Protein AF-A0A1S3TUV0-F1 (afdb_monomer_lite)

Foldseek 3Di:
DDDDPPPVVVVVVVVDPPPPDDDPDDDDCDPVNVVVVVVVVVVVVVVVVVVVVVVVPPDPDPPPPDDD

Radius of gyration: 34.36 Å; chains: 1; bounding box: 77×36×94 Å

Structure (mmCIF, N/CA/C/O backbone):
data_AF-A0A1S3TUV0-F1
#
_entry.i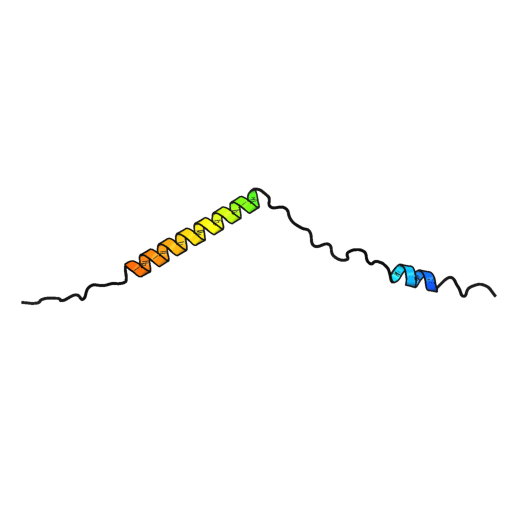d   AF-A0A1S3TUV0-F1
#
loop_
_atom_site.group_PDB
_atom_site.id
_atom_site.type_symbol
_atom_site.label_atom_id
_atom_site.label_alt_id
_atom_site.label_comp_id
_atom_site.label_asym_id
_atom_site.label_entity_id
_atom_site.label_seq_id
_atom_site.pdbx_PDB_ins_code
_atom_site.Cartn_x
_atom_site.Cartn_y
_atom_site.Cartn_z
_atom_site.occupancy
_atom_site.B_iso_or_equiv
_atom_site.auth_seq_id
_atom_site.auth_comp_id
_atom_site.auth_asym_id
_atom_site.auth_atom_id
_atom_site.pdbx_PDB_model_num
ATOM 1 N N . MET A 1 1 ? -46.001 -30.395 45.203 1.00 48.06 1 MET A N 1
ATOM 2 C CA . MET A 1 1 ? -45.633 -30.681 43.798 1.00 48.06 1 MET A CA 1
ATOM 3 C C . MET A 1 1 ? -44.997 -29.430 43.195 1.00 48.06 1 MET A C 1
ATOM 5 O O . MET A 1 1 ? -45.608 -28.740 42.393 1.00 48.06 1 MET A O 1
ATOM 9 N N . GLY A 1 2 ? -43.806 -29.071 43.678 1.00 53.88 2 GLY A N 1
ATOM 10 C CA . GLY A 1 2 ? -43.016 -27.951 43.165 1.00 53.88 2 GLY A CA 1
ATOM 11 C C . GLY A 1 2 ? -41.857 -28.493 42.336 1.00 53.88 2 GLY A C 1
ATOM 12 O O . GLY A 1 2 ? -41.291 -29.517 42.707 1.00 53.88 2 GLY A O 1
ATOM 13 N N . GLY A 1 3 ? -41.521 -27.825 41.229 1.00 56.59 3 GLY A N 1
ATOM 14 C CA . GLY A 1 3 ? -40.237 -28.051 40.554 1.00 56.59 3 GLY A CA 1
ATOM 15 C C . GLY A 1 3 ? -40.220 -28.103 39.023 1.00 56.59 3 GLY A C 1
ATOM 16 O O . GLY A 1 3 ? -39.139 -28.222 38.465 1.00 56.59 3 GLY A O 1
ATOM 17 N N . ALA A 1 4 ? -41.346 -27.986 38.310 1.00 56.00 4 ALA A N 1
ATOM 18 C CA . ALA A 1 4 ? -41.356 -28.171 36.847 1.00 56.00 4 ALA A CA 1
ATOM 19 C C . ALA A 1 4 ? -41.084 -26.902 36.002 1.00 56.00 4 ALA A C 1
ATOM 21 O O . ALA A 1 4 ? -41.060 -26.984 34.779 1.00 56.00 4 ALA A O 1
ATOM 22 N N . LEU A 1 5 ? -40.868 -25.728 36.612 1.00 55.84 5 LEU A N 1
ATOM 23 C CA . LEU A 1 5 ? -40.754 -24.451 35.877 1.00 55.84 5 LEU A CA 1
ATOM 24 C C . LEU A 1 5 ? -39.374 -23.775 35.968 1.00 55.84 5 LEU A C 1
ATOM 26 O O . LEU A 1 5 ? -39.220 -22.644 35.516 1.00 55.84 5 LEU A O 1
ATOM 30 N N . TRP A 1 6 ? -38.360 -24.428 36.547 1.00 57.19 6 TRP A N 1
ATOM 31 C CA . TRP A 1 6 ? -37.024 -23.828 36.737 1.00 57.19 6 TRP A CA 1
ATOM 32 C C . TRP A 1 6 ? -35.963 -24.303 35.727 1.00 57.19 6 TRP A C 1
ATOM 34 O O . TRP A 1 6 ? -34.890 -23.714 35.652 1.00 57.19 6 TRP A O 1
ATOM 44 N N . GLY A 1 7 ? -36.257 -25.321 34.909 1.00 53.69 7 GLY A N 1
ATOM 45 C CA . GLY A 1 7 ? -35.302 -25.881 33.939 1.00 53.69 7 GLY A CA 1
ATOM 46 C C . GLY A 1 7 ? -35.329 -25.253 32.539 1.00 53.69 7 GLY A C 1
ATOM 47 O O . GLY A 1 7 ? -34.358 -25.367 31.797 1.00 53.69 7 GLY A O 1
ATOM 48 N N . THR A 1 8 ? -36.408 -24.565 32.158 1.00 54.22 8 THR A N 1
ATOM 49 C CA . THR A 1 8 ? -36.569 -24.021 30.795 1.00 54.22 8 THR A CA 1
ATOM 50 C C . THR A 1 8 ? -35.870 -22.677 30.594 1.00 54.22 8 THR A C 1
ATOM 52 O O . THR A 1 8 ? -35.395 -22.397 29.496 1.00 54.22 8 THR A O 1
ATOM 55 N N . ARG A 1 9 ? -35.694 -21.880 31.658 1.00 55.47 9 ARG A N 1
ATOM 56 C CA . ARG A 1 9 ? -34.951 -20.608 31.589 1.00 55.47 9 ARG A CA 1
ATOM 57 C C . ARG A 1 9 ? -33.441 -20.780 31.451 1.00 55.47 9 ARG A C 1
ATOM 59 O O . ARG A 1 9 ? -32.791 -19.909 30.889 1.00 55.47 9 ARG A O 1
ATOM 66 N N . VAL A 1 10 ? -32.869 -21.894 31.914 1.00 54.09 10 VAL A N 1
ATOM 67 C CA . VAL A 1 10 ? -31.429 -22.159 31.744 1.00 54.09 10 VAL A CA 1
ATOM 68 C C . VAL A 1 10 ? -31.104 -22.389 30.268 1.00 54.09 10 VAL A C 1
ATOM 70 O O . VAL A 1 10 ? -30.117 -21.858 29.773 1.00 54.09 10 VAL A O 1
ATOM 73 N N . MET A 1 11 ? -31.973 -23.084 29.525 1.00 52.72 11 MET A N 1
ATOM 74 C CA . MET A 1 11 ? -31.818 -23.194 28.071 1.00 52.72 11 MET A CA 1
ATOM 75 C C . MET A 1 11 ? -32.110 -21.876 27.345 1.00 52.72 11 MET A C 1
ATOM 77 O O . MET A 1 11 ? -31.491 -21.610 26.323 1.00 52.72 11 MET A O 1
ATOM 81 N N . GLU A 1 12 ? -32.995 -21.028 27.873 1.00 54.53 12 GLU A N 1
ATOM 82 C CA . GLU A 1 12 ? -33.266 -19.687 27.334 1.00 54.53 12 GLU A CA 1
ATOM 83 C C . GLU A 1 12 ? -32.047 -18.751 27.485 1.00 54.53 12 GLU A C 1
ATOM 85 O O . GLU A 1 12 ? -31.704 -18.023 26.552 1.00 54.53 12 GLU A O 1
ATOM 90 N N . ILE A 1 13 ? -31.317 -18.870 28.603 1.00 51.16 13 ILE A N 1
ATOM 91 C CA . ILE A 1 13 ? -30.016 -18.219 28.843 1.00 51.16 13 ILE A CA 1
ATOM 92 C C . ILE A 1 13 ? -28.932 -18.788 27.913 1.00 51.16 13 ILE A C 1
ATOM 94 O O . ILE A 1 13 ? -28.116 -18.036 27.385 1.00 51.16 13 ILE A O 1
ATOM 98 N N . VAL A 1 14 ? -28.937 -20.100 27.655 1.00 53.56 14 VAL A N 1
ATOM 99 C CA . VAL A 1 14 ? -27.984 -20.743 26.728 1.00 53.56 14 VAL A CA 1
ATOM 100 C C . VAL A 1 14 ? -28.301 -20.423 25.253 1.00 53.56 14 VAL A C 1
ATOM 102 O O . VAL A 1 14 ? -27.400 -20.445 24.416 1.00 53.56 14 VAL A O 1
ATOM 105 N N . LYS A 1 15 ? -29.552 -20.085 24.906 1.00 61.41 15 LYS A N 1
ATOM 106 C CA . LYS A 1 15 ? -30.001 -19.874 23.514 1.00 61.41 15 LYS A CA 1
ATOM 107 C C . LYS A 1 15 ? -30.005 -18.411 23.052 1.00 61.41 15 LYS A C 1
ATOM 109 O O . LYS A 1 15 ? -30.261 -18.180 21.875 1.00 61.41 15 LYS A O 1
ATOM 114 N N . LYS A 1 16 ? -29.691 -17.424 23.894 1.00 59.09 16 LYS A N 1
ATOM 115 C CA . LYS A 1 16 ? -29.576 -16.015 23.466 1.00 59.09 16 LYS A CA 1
ATOM 116 C C . LYS A 1 16 ? -28.299 -15.370 23.980 1.00 59.09 16 LYS A C 1
ATOM 118 O O . LYS A 1 16 ? -28.324 -14.389 24.714 1.00 59.09 16 LYS A O 1
ATOM 123 N N . HIS A 1 17 ? -27.169 -15.878 23.511 1.00 57.81 17 HIS A N 1
ATOM 124 C CA . HIS A 1 17 ? -26.015 -15.013 23.331 1.00 57.81 17 HIS A CA 1
ATOM 125 C C . HIS A 1 17 ? -25.875 -14.723 21.835 1.00 57.81 17 HIS A C 1
ATOM 127 O O . HIS A 1 17 ? -24.908 -15.123 21.198 1.00 57.81 17 HIS A O 1
ATOM 133 N N . ASP A 1 18 ? -26.817 -13.941 21.294 1.00 57.31 18 ASP A N 1
ATOM 134 C CA . ASP A 1 18 ? -26.600 -13.147 20.072 1.00 57.31 18 ASP A CA 1
ATOM 135 C C . ASP A 1 18 ? -25.553 -12.036 20.319 1.00 57.31 18 ASP A C 1
ATOM 137 O O . ASP A 1 18 ? -25.542 -10.999 19.657 1.00 57.31 18 ASP A O 1
ATOM 141 N N . SER A 1 19 ? -24.648 -12.207 21.291 1.00 60.03 19 SER A N 1
ATOM 142 C CA . SER A 1 19 ? -23.420 -11.429 21.289 1.00 60.03 19 SER A CA 1
ATOM 143 C C . SER A 1 19 ? -22.756 -11.666 19.952 1.00 60.03 19 SER A C 1
ATOM 145 O O . SER A 1 19 ? -22.755 -12.807 19.487 1.00 60.03 19 SER A O 1
ATOM 147 N N . GLY A 1 20 ? -22.151 -10.637 19.376 1.00 65.25 20 GLY A N 1
ATOM 148 C CA . GLY A 1 20 ? -21.259 -10.782 18.234 1.00 65.25 20 GLY A CA 1
ATOM 149 C C . GLY A 1 20 ? -20.120 -11.761 18.532 1.00 65.25 20 GLY A C 1
ATOM 150 O O . GLY A 1 20 ? -19.014 -11.348 18.882 1.00 65.25 20 GLY A O 1
ATOM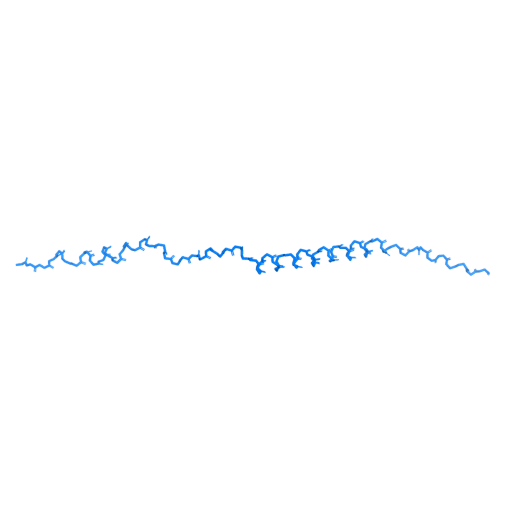 151 N N . GLY A 1 21 ? -20.409 -13.057 18.414 1.00 76.69 21 GLY A N 1
ATOM 152 C CA . GLY A 1 21 ? -19.484 -14.162 18.526 1.00 76.69 21 GLY A CA 1
ATOM 153 C C . GLY A 1 21 ? -18.426 -13.974 17.458 1.00 76.69 21 GLY A C 1
ATOM 154 O O . GLY A 1 21 ? -18.741 -13.763 16.291 1.00 76.69 21 GLY A O 1
ATOM 155 N N . LEU A 1 22 ? -17.170 -13.988 17.896 1.00 72.62 22 LEU A N 1
ATOM 156 C CA . LEU A 1 22 ? -15.993 -13.653 17.103 1.00 72.62 22 LEU A CA 1
ATOM 157 C C . LEU A 1 22 ? -16.032 -12.233 16.499 1.00 72.62 22 LEU A C 1
ATOM 159 O O . LEU A 1 22 ? -16.420 -11.993 15.357 1.00 72.62 22 LEU A O 1
ATOM 163 N N . VAL A 1 23 ? -15.539 -11.263 17.271 1.00 78.75 23 VAL A N 1
ATOM 164 C CA . VAL A 1 23 ? -15.345 -9.892 16.787 1.00 78.75 23 VAL A CA 1
ATOM 165 C C . VAL A 1 23 ? -14.154 -9.842 15.828 1.00 78.75 23 VAL A C 1
ATOM 167 O O . VAL A 1 23 ? -12.995 -9.942 16.238 1.00 78.7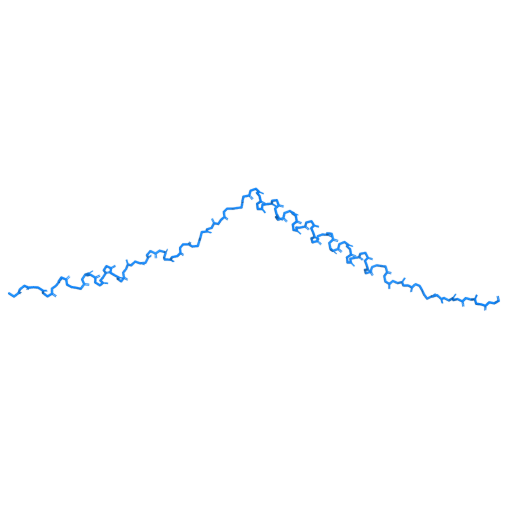5 23 VAL A O 1
ATOM 170 N N . TRP A 1 24 ? -14.424 -9.598 14.546 1.00 85.69 24 TRP A N 1
ATOM 171 C CA . TRP A 1 24 ? -13.388 -9.264 13.570 1.00 85.69 24 TRP A CA 1
ATOM 172 C C . TRP A 1 24 ? -12.810 -7.886 13.877 1.00 85.69 24 TRP A C 1
ATOM 174 O O . TRP A 1 24 ? -13.411 -6.843 13.599 1.00 85.69 24 TRP A O 1
ATOM 184 N N . LYS A 1 25 ? -11.622 -7.871 14.481 1.00 86.94 25 LYS A N 1
ATOM 185 C CA . LYS A 1 25 ? -10.966 -6.629 14.882 1.00 86.94 25 LYS A CA 1
ATOM 186 C C . LYS A 1 25 ? -10.607 -5.801 13.646 1.00 86.94 25 LYS A C 1
ATOM 188 O O . LYS A 1 25 ? -9.705 -6.143 12.885 1.00 86.94 25 LYS A O 1
ATOM 193 N N . ARG A 1 26 ? -11.282 -4.665 13.472 1.00 89.38 26 ARG A N 1
ATOM 194 C CA . ARG A 1 26 ? -10.936 -3.670 12.451 1.00 89.38 26 ARG A CA 1
ATOM 195 C C . ARG A 1 26 ? -9.640 -2.968 12.853 1.00 89.38 26 ARG A C 1
ATOM 197 O O . ARG A 1 26 ? -9.622 -2.152 13.772 1.00 89.38 26 ARG A O 1
ATOM 204 N N . ILE A 1 27 ? -8.542 -3.304 12.181 1.00 91.94 27 ILE A N 1
ATOM 205 C CA . ILE A 1 27 ? -7.239 -2.691 12.452 1.00 91.94 27 ILE A CA 1
ATOM 206 C C . ILE A 1 27 ? -7.173 -1.333 11.755 1.00 91.94 27 ILE A C 1
ATOM 208 O O . ILE A 1 27 ? -7.400 -1.227 10.551 1.00 91.94 27 ILE A O 1
ATOM 212 N N . LYS A 1 28 ? -6.828 -0.288 12.510 1.00 94.25 28 LYS A N 1
ATOM 213 C CA . LYS A 1 28 ? -6.647 1.057 11.960 1.00 94.25 28 LYS A CA 1
ATOM 214 C C . LYS A 1 28 ? -5.446 1.097 11.014 1.00 94.25 28 LYS A C 1
ATOM 216 O O . LYS A 1 28 ? -4.451 0.388 11.193 1.00 94.25 28 LYS A O 1
ATOM 221 N N . LEU A 1 29 ? -5.512 1.980 10.025 1.00 95.88 29 LEU A N 1
ATOM 222 C CA . LEU A 1 29 ? -4.381 2.263 9.153 1.00 95.88 29 LEU A CA 1
ATOM 223 C C . LEU A 1 29 ? -3.324 3.074 9.917 1.00 95.88 29 LEU A C 1
ATOM 225 O O . LEU A 1 29 ? -3.374 4.302 9.964 1.00 95.88 29 LEU A O 1
ATOM 229 N N . THR A 1 30 ? -2.368 2.374 10.525 1.00 96.56 30 THR A N 1
ATOM 230 C CA . THR A 1 30 ? -1.243 2.988 11.243 1.00 96.56 30 THR A CA 1
ATOM 231 C C . THR A 1 30 ? -0.167 3.491 10.279 1.00 96.56 30 THR A C 1
ATOM 233 O O . THR A 1 30 ? -0.102 3.089 9.114 1.00 96.56 30 THR A O 1
ATOM 236 N N . THR A 1 31 ? 0.708 4.369 10.765 1.00 98.00 31 THR A N 1
ATOM 237 C CA . THR A 1 31 ? 1.817 4.961 9.997 1.00 98.00 31 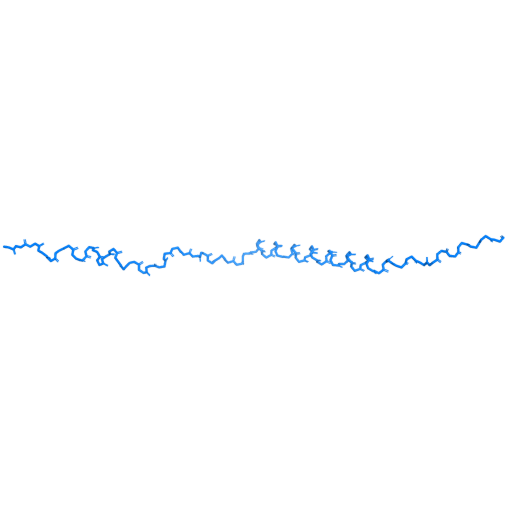THR A CA 1
ATOM 238 C C . THR A 1 31 ? 2.744 3.905 9.393 1.00 98.00 31 THR A C 1
ATOM 240 O O . THR A 1 31 ? 3.035 3.960 8.199 1.00 98.00 31 THR A O 1
ATOM 243 N N . THR A 1 32 ? 3.123 2.875 10.152 1.00 97.19 32 THR A N 1
ATOM 244 C CA . THR A 1 32 ? 3.949 1.760 9.654 1.00 97.19 32 THR A CA 1
ATOM 245 C C . THR A 1 32 ? 3.274 1.009 8.505 1.00 97.19 32 THR A C 1
ATOM 247 O O . THR A 1 32 ? 3.916 0.657 7.514 1.00 97.19 32 THR A O 1
ATOM 250 N N . ARG A 1 33 ? 1.952 0.808 8.590 1.00 98.19 33 ARG A N 1
ATOM 251 C CA . ARG A 1 33 ? 1.173 0.149 7.534 1.00 98.19 33 ARG A CA 1
ATOM 252 C C . ARG A 1 33 ? 1.106 1.019 6.271 1.00 98.19 33 ARG A C 1
ATOM 254 O O . ARG A 1 33 ? 1.269 0.491 5.172 1.00 98.19 33 ARG A O 1
ATOM 261 N N . LYS A 1 34 ? 0.975 2.345 6.419 1.00 98.19 34 LYS A N 1
ATOM 262 C CA . LYS A 1 34 ? 1.090 3.303 5.299 1.00 98.19 34 LYS A CA 1
ATOM 263 C C . LYS A 1 34 ? 2.473 3.250 4.642 1.00 98.19 34 LYS A C 1
ATOM 265 O O . LYS A 1 34 ? 2.564 3.218 3.418 1.00 98.19 34 LYS A O 1
ATOM 270 N N . ALA A 1 35 ? 3.545 3.181 5.432 1.00 97.88 35 ALA A N 1
ATOM 271 C CA . ALA A 1 35 ? 4.905 3.076 4.905 1.00 97.88 35 ALA A CA 1
ATOM 272 C C . ALA A 1 35 ? 5.118 1.778 4.106 1.00 97.88 35 ALA A C 1
ATOM 274 O O . ALA A 1 35 ? 5.734 1.802 3.040 1.00 97.88 35 ALA A O 1
ATOM 275 N N . ASN A 1 36 ? 4.565 0.651 4.567 1.00 97.94 36 ASN A N 1
ATOM 276 C CA . ASN A 1 36 ? 4.605 -0.603 3.813 1.00 97.94 36 ASN A CA 1
ATOM 277 C C . ASN A 1 36 ? 3.819 -0.509 2.494 1.00 97.94 36 ASN A C 1
ATOM 279 O O . ASN A 1 36 ? 4.324 -0.938 1.456 1.00 97.94 36 ASN A O 1
ATOM 283 N N . ALA A 1 37 ? 2.639 0.121 2.508 1.00 98.25 37 ALA A N 1
ATOM 284 C CA . ALA A 1 37 ? 1.870 0.374 1.291 1.00 98.25 37 ALA A CA 1
ATOM 285 C C . ALA A 1 37 ? 2.668 1.217 0.281 1.00 98.25 37 ALA A C 1
ATOM 287 O O . ALA A 1 37 ? 2.771 0.829 -0.881 1.00 98.25 37 ALA A O 1
ATOM 288 N N . LYS A 1 38 ? 3.335 2.294 0.728 1.00 98.25 38 LYS A N 1
ATOM 289 C CA . LYS A 1 38 ? 4.217 3.108 -0.128 1.00 98.25 38 LYS A CA 1
ATOM 290 C C . LYS A 1 38 ? 5.346 2.274 -0.745 1.00 98.25 38 LYS A C 1
ATOM 292 O O . LYS A 1 38 ? 5.593 2.381 -1.940 1.00 98.25 38 LYS A O 1
ATOM 297 N N . LYS A 1 39 ? 5.993 1.398 0.036 1.00 98.25 39 LYS A N 1
ATOM 298 C CA . LYS A 1 39 ? 7.031 0.484 -0.481 1.00 98.25 39 LYS A CA 1
ATOM 299 C C . LYS A 1 39 ? 6.486 -0.473 -1.547 1.00 98.25 39 LYS A C 1
ATOM 301 O O . LYS A 1 39 ? 7.162 -0.703 -2.543 1.00 98.25 39 LYS A O 1
ATOM 306 N N . ARG A 1 40 ? 5.278 -1.022 -1.363 1.00 97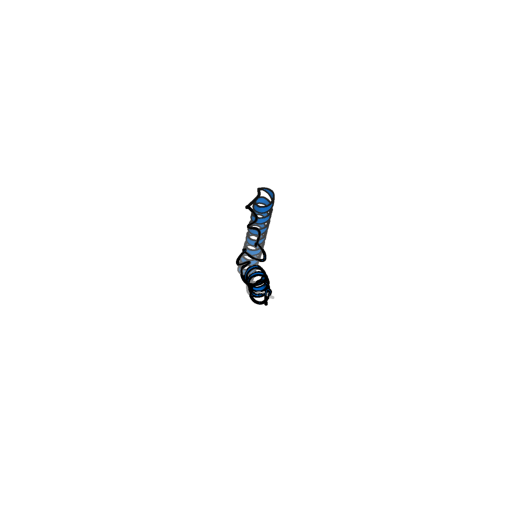.88 40 ARG A N 1
ATOM 307 C CA . ARG A 1 40 ? 4.637 -1.902 -2.360 1.00 97.88 40 ARG A CA 1
ATOM 308 C C . ARG A 1 40 ? 4.331 -1.155 -3.656 1.00 97.88 40 ARG A C 1
ATOM 310 O O . ARG A 1 40 ? 4.648 -1.675 -4.717 1.00 97.88 40 ARG A O 1
ATOM 317 N N . LEU A 1 41 ? 3.790 0.059 -3.561 1.00 97.75 41 LEU A N 1
ATOM 318 C CA . LEU A 1 41 ? 3.513 0.900 -4.729 1.00 97.75 41 LEU A CA 1
ATOM 319 C C . LEU A 1 41 ? 4.789 1.214 -5.519 1.00 97.75 41 LEU A C 1
ATOM 321 O O . LEU A 1 41 ? 4.813 1.037 -6.730 1.00 97.75 41 LEU A O 1
ATOM 325 N N . LEU A 1 42 ? 5.871 1.597 -4.833 1.00 97.81 42 LEU A N 1
ATOM 326 C CA . LEU A 1 42 ? 7.157 1.867 -5.485 1.00 97.81 42 LEU A CA 1
ATOM 327 C C . LEU A 1 42 ? 7.721 0.634 -6.201 1.00 97.81 42 LEU A C 1
ATOM 329 O O . LEU A 1 42 ? 8.224 0.760 -7.312 1.00 97.81 42 LEU A O 1
ATOM 333 N N . ARG A 1 43 ? 7.603 -0.556 -5.598 1.00 97.56 43 ARG A N 1
ATOM 334 C CA . ARG A 1 43 ? 8.031 -1.811 -6.237 1.00 97.56 43 ARG A CA 1
ATOM 335 C C . ARG A 1 43 ? 7.246 -2.104 -7.511 1.00 97.56 43 ARG A C 1
ATOM 337 O O . ARG A 1 43 ? 7.845 -2.464 -8.514 1.00 97.56 43 ARG A O 1
ATOM 344 N N . VAL A 1 44 ? 5.922 -1.945 -7.476 1.00 97.94 44 VAL A N 1
ATOM 345 C CA . VAL A 1 44 ? 5.080 -2.144 -8.666 1.00 97.94 44 VAL A CA 1
ATOM 346 C C . VAL A 1 44 ? 5.482 -1.164 -9.762 1.00 97.94 44 VAL A C 1
ATOM 348 O O . VAL A 1 44 ? 5.684 -1.578 -10.896 1.00 97.94 44 VAL A O 1
ATOM 351 N N . TRP A 1 45 ? 5.702 0.103 -9.413 1.00 96.69 45 TRP A N 1
ATOM 352 C CA . TRP A 1 45 ? 6.101 1.110 -10.389 1.00 96.69 45 TRP A CA 1
ATOM 353 C C . TRP A 1 45 ? 7.465 0.818 -11.028 1.00 96.69 45 TRP A C 1
ATOM 355 O O . TRP A 1 45 ? 7.612 0.935 -12.242 1.00 96.69 45 TRP A O 1
ATOM 365 N N . GLN A 1 46 ? 8.445 0.373 -10.237 1.00 97.06 46 GLN A N 1
ATOM 366 C CA . GLN A 1 46 ? 9.740 -0.070 -10.760 1.00 97.06 46 GLN A CA 1
ATOM 367 C C . GLN A 1 46 ? 9.591 -1.275 -11.693 1.00 97.06 46 GLN A C 1
ATOM 369 O O . GLN A 1 46 ? 10.151 -1.268 -12.786 1.00 97.06 46 GLN A O 1
ATOM 374 N N . ASN A 1 47 ? 8.799 -2.278 -11.306 1.00 96.00 47 ASN A N 1
ATOM 375 C CA . ASN A 1 47 ? 8.548 -3.448 -12.146 1.00 96.00 47 ASN A CA 1
ATOM 376 C C . ASN A 1 47 ? 7.888 -3.057 -13.474 1.00 96.00 47 ASN A C 1
ATOM 378 O O . ASN A 1 47 ? 8.308 -3.519 -14.531 1.00 96.00 47 ASN A O 1
ATOM 382 N N . GLU A 1 48 ? 6.887 -2.179 -13.434 1.00 94.44 48 GLU A N 1
ATOM 383 C CA . GLU A 1 48 ? 6.238 -1.667 -14.640 1.00 94.44 48 GLU A CA 1
ATOM 384 C C . GLU A 1 48 ? 7.205 -0.884 -15.529 1.00 94.44 48 GLU A C 1
ATOM 386 O O . GLU A 1 48 ? 7.170 -1.042 -16.748 1.00 94.44 48 GLU A O 1
ATOM 391 N N . ALA A 1 49 ? 8.074 -0.056 -14.946 1.00 92.88 49 ALA A N 1
ATOM 392 C CA . ALA A 1 49 ? 9.079 0.690 -15.697 1.00 92.88 49 ALA A CA 1
ATOM 393 C C . ALA A 1 49 ? 10.062 -0.251 -16.410 1.00 92.88 49 ALA A C 1
ATOM 395 O O . ALA A 1 49 ? 10.350 -0.051 -17.590 1.00 92.88 49 ALA A O 1
ATOM 396 N N . VAL A 1 50 ? 10.517 -1.307 -15.728 1.00 92.88 50 VAL A N 1
ATOM 397 C CA . VAL A 1 50 ? 11.400 -2.328 -16.312 1.00 92.88 50 VAL A CA 1
ATOM 398 C C . VAL A 1 50 ? 10.700 -3.071 -17.448 1.00 92.88 50 VAL A C 1
ATOM 400 O O . VAL A 1 50 ? 11.251 -3.161 -18.540 1.00 92.88 50 VAL A O 1
ATOM 403 N N . LEU A 1 51 ? 9.471 -3.550 -17.239 1.00 92.88 51 LEU A N 1
ATOM 404 C CA . LEU A 1 51 ? 8.721 -4.265 -18.278 1.00 92.88 51 LEU A CA 1
ATOM 405 C C . LEU A 1 51 ? 8.468 -3.388 -19.512 1.00 92.88 51 LEU A C 1
ATOM 407 O O . LEU A 1 51 ? 8.637 -3.853 -20.640 1.00 92.88 51 LEU A O 1
ATOM 411 N N . LYS A 1 52 ? 8.129 -2.108 -19.312 1.00 90.06 52 LYS A N 1
ATOM 412 C CA . LYS A 1 52 ? 7.976 -1.137 -20.406 1.00 90.06 52 LYS A CA 1
ATOM 413 C C . LYS A 1 52 ? 9.286 -0.935 -21.167 1.00 90.06 52 LYS A C 1
ATOM 415 O O . LYS 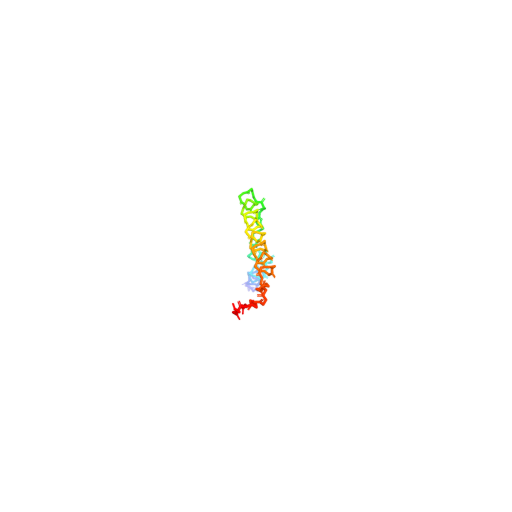A 1 52 ? 9.275 -1.004 -22.394 1.00 90.06 52 LYS A O 1
ATOM 420 N N . ALA A 1 53 ? 10.406 -0.763 -20.465 1.00 88.19 53 ALA A N 1
ATOM 421 C CA . ALA A 1 53 ? 11.720 -0.639 -21.095 1.00 88.19 53 ALA A CA 1
ATOM 422 C C . ALA A 1 53 ? 12.089 -1.895 -21.909 1.00 88.19 53 ALA A C 1
ATOM 424 O O . ALA A 1 53 ? 12.514 -1.784 -23.059 1.00 88.19 53 ALA A O 1
ATOM 425 N N . CYS A 1 54 ? 11.849 -3.094 -21.367 1.00 88.94 54 CYS A N 1
ATOM 426 C CA . CYS A 1 54 ? 12.087 -4.348 -22.084 1.00 88.94 54 CYS A CA 1
ATOM 427 C C . CYS A 1 54 ? 11.215 -4.481 -23.342 1.00 88.94 54 CYS A C 1
ATOM 429 O O . CYS A 1 54 ? 11.702 -4.953 -24.364 1.00 88.94 54 CYS A O 1
ATOM 431 N N . SER A 1 55 ? 9.958 -4.025 -23.296 1.00 84.81 55 SER A N 1
ATOM 432 C CA . SER A 1 55 ? 9.053 -4.062 -24.457 1.00 84.81 55 SER A CA 1
ATOM 433 C C . SER A 1 55 ? 9.430 -3.079 -25.573 1.00 84.81 55 SER A C 1
ATOM 435 O O . SER A 1 55 ? 9.077 -3.295 -26.726 1.00 84.81 55 SER A O 1
ATOM 437 N N . GLN A 1 56 ? 10.157 -2.006 -25.248 1.00 72.75 56 GLN A N 1
ATOM 438 C CA . GLN A 1 56 ? 10.658 -1.041 -26.232 1.00 72.75 56 GLN A CA 1
ATOM 439 C C . GLN A 1 56 ? 11.995 -1.478 -26.843 1.00 72.75 56 GLN A C 1
ATOM 441 O O . GLN A 1 56 ? 12.286 -1.141 -27.986 1.00 72.75 56 GLN A O 1
ATOM 446 N N . SER A 1 57 ? 12.798 -2.254 -26.109 1.00 63.56 57 SER A N 1
ATOM 447 C CA . SER A 1 57 ? 14.110 -2.725 -26.567 1.00 63.56 57 SER A CA 1
ATOM 448 C C . SER A 1 57 ? 14.055 -3.981 -27.452 1.00 63.56 57 SER A C 1
ATOM 450 O O . SER A 1 57 ? 15.097 -4.406 -27.950 1.00 63.56 57 SER A O 1
ATOM 452 N N . SER A 1 58 ? 12.889 -4.601 -27.664 1.00 58.72 58 SER A N 1
ATOM 453 C CA . SER A 1 58 ? 12.768 -5.853 -28.429 1.00 58.72 58 SER A CA 1
ATOM 454 C C . SER A 1 58 ? 12.660 -5.676 -29.950 1.00 58.72 58 SER A C 1
ATOM 456 O O . SER A 1 58 ? 12.154 -6.567 -30.627 1.00 58.72 58 SER A O 1
ATOM 458 N N . ALA A 1 59 ? 13.155 -4.573 -30.513 1.00 54.75 59 ALA A N 1
ATOM 459 C CA . ALA A 1 59 ? 13.440 -4.490 -31.942 1.00 54.75 59 ALA A CA 1
ATOM 460 C C . ALA A 1 59 ? 14.955 -4.642 -32.174 1.00 54.75 59 ALA A C 1
ATOM 462 O O . ALA A 1 59 ? 15.660 -3.633 -32.242 1.00 54.75 59 ALA A O 1
ATOM 463 N N . PRO A 1 60 ? 15.499 -5.870 -32.305 1.00 54.66 60 PRO A N 1
ATOM 464 C CA . PRO A 1 60 ? 16.753 -6.007 -33.019 1.00 54.66 60 PRO A CA 1
ATOM 465 C C . PRO A 1 60 ? 16.461 -5.602 -34.469 1.00 54.66 60 PRO A C 1
ATOM 467 O O . PRO A 1 60 ? 15.631 -6.214 -35.142 1.00 54.66 60 PRO A O 1
ATOM 470 N N . ALA A 1 61 ? 17.094 -4.527 -34.938 1.00 58.25 61 ALA A N 1
ATOM 471 C CA . ALA A 1 61 ? 17.143 -4.222 -36.362 1.00 58.25 61 ALA A CA 1
ATOM 472 C C . ALA A 1 61 ? 17.592 -5.485 -37.129 1.00 58.25 61 ALA A C 1
ATOM 474 O O . ALA A 1 61 ? 18.434 -6.224 -36.604 1.00 58.25 61 ALA A O 1
ATOM 475 N N . PRO A 1 62 ? 17.072 -5.771 -38.340 1.00 51.56 62 PRO A N 1
ATOM 476 C CA . PRO A 1 62 ? 17.628 -6.850 -39.139 1.00 51.56 62 PRO A CA 1
ATOM 477 C C . PRO A 1 62 ? 19.099 -6.514 -39.392 1.00 51.56 62 PRO A C 1
ATOM 479 O O . PRO A 1 62 ? 19.420 -5.511 -40.029 1.00 51.56 62 PRO A O 1
ATOM 482 N N . ALA A 1 63 ? 19.995 -7.324 -38.832 1.00 58.12 63 ALA A N 1
ATOM 483 C CA . ALA A 1 63 ? 21.412 -7.268 -39.126 1.00 58.12 63 ALA A CA 1
ATOM 484 C C . ALA A 1 63 ? 21.603 -7.700 -40.584 1.00 58.12 63 ALA A C 1
ATOM 486 O O . ALA A 1 63 ? 21.846 -8.870 -40.874 1.00 58.12 63 ALA A O 1
ATOM 487 N N . THR A 1 64 ? 21.462 -6.760 -41.515 1.00 49.25 64 THR A N 1
ATOM 488 C CA . THR A 1 64 ? 21.971 -6.926 -42.874 1.00 49.25 64 THR A CA 1
ATOM 489 C C . THR A 1 64 ? 23.490 -6.824 -42.784 1.00 49.25 64 THR A C 1
ATOM 491 O O . THR A 1 64 ? 24.069 -5.756 -42.957 1.00 49.25 64 THR A O 1
ATOM 494 N N . ALA A 1 65 ? 24.129 -7.937 -42.426 1.00 50.50 65 ALA A N 1
ATOM 495 C CA . ALA A 1 65 ? 25.565 -8.114 -42.546 1.00 50.50 65 ALA A CA 1
ATOM 496 C C . ALA A 1 65 ? 25.913 -8.102 -44.042 1.00 50.50 65 ALA A C 1
ATOM 498 O O . ALA A 1 65 ? 25.670 -9.071 -44.761 1.00 50.50 65 ALA A O 1
ATOM 499 N N . ASN A 1 66 ? 26.418 -6.971 -44.525 1.00 58.50 66 ASN A N 1
ATOM 500 C CA . ASN A 1 66 ? 26.955 -6.829 -45.868 1.00 58.50 66 ASN A CA 1
ATOM 501 C C . ASN A 1 66 ? 28.410 -7.316 -45.880 1.00 58.50 66 ASN A C 1
ATOM 503 O O . ASN A 1 66 ? 29.325 -6.599 -45.492 1.00 58.50 66 ASN A O 1
ATOM 507 N N . ASN A 1 67 ? 28.625 -8.540 -46.356 1.00 51.88 67 ASN A N 1
ATOM 508 C CA . ASN A 1 67 ? 29.933 -8.936 -46.867 1.00 51.88 67 ASN A CA 1
ATOM 509 C C . ASN A 1 67 ? 29.988 -8.531 -48.347 1.00 51.88 67 ASN A C 1
ATOM 511 O O . ASN A 1 67 ? 29.230 -9.057 -49.165 1.00 51.88 67 ASN A O 1
ATOM 515 N N . SER A 1 68 ? 30.845 -7.570 -48.682 1.00 48.19 68 SER A N 1
ATOM 516 C CA . SER A 1 68 ? 31.275 -7.242 -50.049 1.00 48.19 68 SER A CA 1
ATOM 517 C C . SER A 1 68 ? 32.778 -7.036 -50.049 1.00 48.19 68 SER A C 1
ATOM 519 O O . SER A 1 68 ? 33.267 -6.432 -49.069 1.00 48.19 68 SER A O 1
#

Sequence (68 aa):
MGGALWGTRVMEIVKKHDSGGLVWKRIKLTTTRKANAKKRLLRVWQNEAVLKACSQSSAPAPATANNS

pLDDT: mean 75.05, std 19.38, range [48.06, 98.25]

Organism: Vigna radiata var. radiata (NCBI:txid3916)

Secondary structure (DSSP, 8-state):
---TTSSHHHHHHHH---S-SS--------HHHHHHHHHHHHHHHHHHHHHHHHHHS-----------